Protein AF-A0A7S2CZC4-F1 (afdb_monomer_lite)

Sequence (129 aa):
LRSKSASTSDVVGNMLNPVCGLKETYRRAMKLSGAEDSSAFLDLQQPHLEELSIPSLMINSRDDPICVWKNVEDFRLDIAANPNIVLAELRRGGHGCKFGFWGFSNIVHAMIGEFVVSAWHEWSRESST

Structure (mmCIF, N/CA/C/O backbone):
data_AF-A0A7S2CZC4-F1
#
_entry.id   AF-A0A7S2CZC4-F1
#
loop_
_atom_site.group_PDB
_atom_site.id
_atom_site.type_symbol
_atom_site.label_atom_id
_atom_site.label_alt_id
_atom_site.label_comp_id
_atom_site.label_asym_id
_atom_site.label_entity_id
_atom_site.label_seq_id
_atom_site.pdbx_PDB_ins_code
_atom_site.Cartn_x
_atom_site.Cartn_y
_atom_site.Cartn_z
_atom_site.occupancy
_atom_site.B_iso_or_equiv
_atom_site.auth_seq_id
_atom_site.auth_comp_id
_atom_site.auth_asym_id
_atom_site.auth_atom_id
_atom_site.pdbx_PDB_model_num
ATOM 1 N N . LEU A 1 1 ? 56.923 -0.475 -5.807 1.00 40.59 1 LEU A N 1
ATOM 2 C CA . LEU A 1 1 ? 55.837 0.499 -6.072 1.00 40.59 1 LEU A CA 1
ATOM 3 C C . LEU A 1 1 ? 54.719 0.251 -5.061 1.00 40.59 1 LEU A C 1
ATOM 5 O O . LEU A 1 1 ? 53.990 -0.718 -5.204 1.00 40.59 1 LEU A O 1
ATOM 9 N N . ARG A 1 2 ? 54.662 1.031 -3.971 1.00 43.66 2 ARG A N 1
ATOM 10 C CA . ARG A 1 2 ? 53.606 0.910 -2.949 1.00 43.66 2 ARG A CA 1
ATOM 11 C C . ARG A 1 2 ? 52.311 1.505 -3.510 1.00 43.66 2 ARG A C 1
ATOM 13 O O . ARG A 1 2 ? 52.257 2.703 -3.769 1.00 43.66 2 ARG A O 1
ATOM 20 N N . SER A 1 3 ? 51.300 0.662 -3.698 1.00 47.34 3 SER A N 1
ATOM 21 C CA . SER A 1 3 ? 49.919 1.069 -3.968 1.00 47.34 3 SER A CA 1
ATOM 22 C C . SER A 1 3 ? 49.420 1.944 -2.812 1.00 47.34 3 SER A C 1
ATOM 24 O O . SER A 1 3 ? 49.335 1.467 -1.681 1.00 47.34 3 SER A O 1
ATOM 26 N N . LYS A 1 4 ? 49.131 3.226 -3.070 1.00 54.41 4 LYS A N 1
ATOM 27 C CA . LYS A 1 4 ? 48.451 4.103 -2.107 1.00 54.41 4 LYS A CA 1
ATOM 28 C C . LYS A 1 4 ? 47.001 3.628 -1.992 1.00 54.41 4 LYS A C 1
ATOM 30 O O . LYS A 1 4 ? 46.252 3.741 -2.958 1.00 54.41 4 LYS A O 1
ATOM 35 N N . SER A 1 5 ? 46.613 3.088 -0.839 1.00 57.97 5 SER A N 1
ATOM 36 C CA . SER A 1 5 ? 45.204 2.839 -0.528 1.00 57.97 5 SER A CA 1
ATOM 37 C C . SER A 1 5 ? 44.474 4.181 -0.490 1.00 57.97 5 SER A C 1
ATOM 39 O O . SER A 1 5 ? 44.888 5.075 0.252 1.00 57.97 5 SER A O 1
ATOM 41 N N . ALA A 1 6 ? 43.431 4.340 -1.304 1.00 58.19 6 ALA A N 1
ATOM 42 C CA . ALA A 1 6 ? 42.601 5.538 -1.287 1.00 58.19 6 ALA A CA 1
ATOM 43 C C . ALA A 1 6 ? 41.981 5.727 0.107 1.00 58.19 6 ALA A C 1
ATOM 45 O O . ALA A 1 6 ? 41.520 4.760 0.716 1.00 58.19 6 ALA A O 1
ATOM 46 N N . SER A 1 7 ? 41.999 6.963 0.609 1.00 66.44 7 SER A N 1
ATOM 47 C CA . SER A 1 7 ? 41.335 7.331 1.860 1.00 66.44 7 SER A CA 1
ATOM 48 C C . SER A 1 7 ? 39.834 7.062 1.739 1.00 66.44 7 SER A C 1
ATOM 50 O O . SER A 1 7 ? 39.231 7.378 0.713 1.00 66.44 7 SER A O 1
ATOM 52 N N . THR A 1 8 ? 39.202 6.533 2.789 1.00 64.88 8 THR A N 1
ATOM 53 C CA . THR A 1 8 ? 37.747 6.312 2.839 1.00 64.88 8 THR A CA 1
ATOM 54 C C . THR A 1 8 ? 36.962 7.591 2.514 1.00 64.88 8 THR A C 1
ATOM 56 O O . THR A 1 8 ? 35.915 7.518 1.873 1.00 64.88 8 THR A O 1
ATOM 59 N N . SER A 1 9 ? 37.495 8.774 2.856 1.00 61.41 9 SER A N 1
ATOM 60 C CA . SER A 1 9 ? 36.887 10.065 2.492 1.00 61.41 9 SER A CA 1
ATOM 61 C C . SER A 1 9 ? 36.846 10.304 0.981 1.00 61.41 9 SER A C 1
ATOM 63 O O . SER A 1 9 ? 35.864 10.836 0.469 1.00 61.41 9 SER A O 1
ATOM 65 N N . ASP A 1 10 ? 37.884 9.880 0.258 1.00 65.56 10 ASP A N 1
ATOM 66 C CA . ASP A 1 10 ? 38.010 10.080 -1.190 1.00 65.56 10 ASP A CA 1
ATOM 67 C C . ASP A 1 10 ? 37.095 9.123 -1.958 1.00 65.56 10 ASP A C 1
ATOM 69 O O . ASP A 1 10 ? 36.587 9.450 -3.033 1.00 65.56 10 ASP A O 1
ATOM 73 N N . VAL A 1 11 ? 36.847 7.938 -1.393 1.00 66.62 11 VAL A N 1
ATOM 74 C CA . VAL A 1 11 ? 35.892 6.965 -1.936 1.00 66.62 11 VAL A CA 1
ATOM 75 C C . VAL A 1 11 ? 34.466 7.500 -1.806 1.00 66.62 11 VAL A C 1
ATOM 77 O O . VAL A 1 11 ? 33.734 7.527 -2.796 1.00 66.62 11 VAL A O 1
ATOM 80 N N . VAL A 1 12 ? 34.092 7.996 -0.623 1.00 63.69 12 VAL A N 1
ATOM 81 C CA . VAL A 1 12 ? 32.752 8.551 -0.373 1.00 63.69 12 VAL A CA 1
ATOM 82 C C . VAL A 1 12 ? 32.512 9.813 -1.208 1.00 63.69 12 VAL A C 1
ATOM 84 O O . VAL A 1 12 ? 31.480 9.917 -1.869 1.00 63.69 12 VAL A O 1
ATOM 87 N N . GLY A 1 13 ? 33.484 10.731 -1.277 1.00 63.16 13 GLY A N 1
ATOM 88 C CA . GLY A 1 13 ? 33.382 11.940 -2.103 1.00 63.16 13 GLY A CA 1
ATOM 89 C C . GLY A 1 13 ? 33.180 11.636 -3.593 1.00 63.16 13 GLY A C 1
ATOM 90 O O . GLY A 1 13 ? 32.331 12.238 -4.247 1.00 63.16 13 GLY A O 1
ATOM 91 N N . ASN A 1 14 ? 33.879 10.630 -4.126 1.00 66.25 14 ASN A N 1
ATOM 92 C CA . ASN A 1 14 ? 33.701 10.202 -5.516 1.00 66.25 14 ASN A CA 1
ATOM 93 C C . ASN A 1 14 ? 32.392 9.440 -5.772 1.00 66.25 14 ASN A C 1
ATOM 95 O O . ASN A 1 14 ? 31.905 9.448 -6.907 1.00 66.25 14 ASN A O 1
ATOM 99 N N . MET A 1 15 ? 31.813 8.786 -4.759 1.00 61.91 15 MET A N 1
ATOM 100 C CA . MET A 1 15 ? 30.491 8.154 -4.860 1.00 61.91 15 MET A CA 1
ATOM 101 C C . MET A 1 15 ? 29.362 9.186 -4.903 1.00 61.91 15 MET A C 1
ATOM 103 O O . MET A 1 15 ? 28.419 8.989 -5.670 1.00 61.91 15 MET A O 1
ATOM 107 N N . LEU A 1 16 ? 29.489 10.275 -4.137 1.00 60.47 16 LEU A N 1
ATOM 108 C CA . LEU A 1 16 ? 28.493 11.346 -4.024 1.00 60.47 16 LEU A CA 1
ATOM 109 C C . LEU A 1 16 ? 28.573 12.401 -5.137 1.00 60.47 16 LEU A C 1
ATOM 111 O O . LEU A 1 16 ? 27.669 13.228 -5.247 1.00 60.47 16 LEU A O 1
ATOM 115 N N . ASN A 1 17 ? 29.615 12.380 -5.976 1.00 64.25 17 ASN A N 1
ATOM 116 C CA . ASN A 1 17 ? 29.690 13.267 -7.133 1.00 64.25 17 ASN A CA 1
ATOM 117 C C . ASN A 1 17 ? 28.485 13.025 -8.064 1.00 64.25 17 ASN A C 1
ATOM 119 O O . ASN A 1 17 ? 28.326 11.901 -8.560 1.00 64.25 17 ASN A O 1
ATOM 123 N N . PRO A 1 18 ? 27.641 14.044 -8.320 1.00 58.03 18 PRO A N 1
ATOM 124 C CA . PRO A 1 18 ? 26.454 13.884 -9.143 1.00 58.03 18 PRO A CA 1
ATOM 125 C C . PRO A 1 18 ? 26.861 13.473 -10.559 1.00 58.03 18 PRO A C 1
ATOM 127 O O . PRO A 1 18 ? 27.543 14.192 -11.285 1.00 58.03 18 PRO A O 1
ATOM 130 N N . VAL A 1 19 ? 26.456 12.266 -10.931 1.00 61.41 19 VAL A N 1
ATOM 131 C CA . VAL A 1 19 ? 26.658 11.683 -12.257 1.00 61.41 19 VAL A CA 1
ATOM 132 C C . VAL A 1 19 ? 25.524 12.130 -13.174 1.00 61.41 19 VAL A C 1
ATOM 134 O O . VAL A 1 19 ? 24.367 12.188 -12.760 1.00 61.41 19 VAL A O 1
ATOM 137 N N . CYS A 1 20 ? 25.847 12.448 -14.427 1.00 64.69 20 CYS A N 1
ATOM 138 C CA . CYS A 1 20 ? 24.849 12.834 -15.418 1.00 64.69 20 CYS A CA 1
ATOM 139 C C . CYS A 1 20 ? 24.000 11.614 -15.822 1.00 64.69 20 CYS A C 1
ATOM 141 O O . CYS A 1 20 ? 24.527 10.640 -16.360 1.00 64.69 20 CYS A O 1
ATOM 143 N N . GLY A 1 21 ? 22.687 11.686 -15.584 1.00 76.25 21 GLY A N 1
ATOM 144 C CA . GLY A 1 21 ? 21.692 10.740 -16.098 1.00 76.25 21 GLY A CA 1
ATOM 145 C C . GLY A 1 21 ? 21.040 9.847 -15.036 1.00 76.25 21 GLY A C 1
ATOM 146 O O . GLY A 1 21 ? 21.712 9.194 -14.240 1.00 76.25 21 GLY A O 1
ATOM 147 N N . LEU A 1 22 ? 19.706 9.746 -15.103 1.00 77.31 22 LEU A N 1
ATOM 148 C CA . LEU A 1 22 ? 18.854 9.031 -14.141 1.00 77.31 22 LEU A CA 1
ATOM 149 C C . LEU A 1 22 ? 19.292 7.577 -13.898 1.00 77.31 22 LEU A C 1
ATOM 151 O O . LEU A 1 22 ? 19.308 7.113 -12.762 1.00 77.31 22 LEU A O 1
ATOM 155 N N . LYS A 1 23 ? 19.694 6.867 -14.960 1.00 80.12 23 LYS A N 1
ATOM 156 C CA . LYS A 1 23 ? 20.131 5.466 -14.883 1.00 80.12 23 LYS A CA 1
ATOM 157 C C . LYS A 1 23 ? 21.392 5.294 -14.034 1.00 80.12 23 LYS A C 1
ATOM 159 O O . LYS A 1 23 ? 21.487 4.347 -13.258 1.00 80.12 23 LYS A O 1
ATOM 164 N N . GLU A 1 24 ? 22.360 6.193 -14.185 1.00 80.38 24 GLU A N 1
ATOM 165 C CA . GLU A 1 24 ? 23.627 6.115 -13.458 1.00 80.38 24 GLU A CA 1
ATOM 166 C C . GLU A 1 24 ? 23.460 6.598 -12.012 1.00 80.38 24 GLU A C 1
ATOM 168 O O . GLU A 1 24 ? 23.997 5.968 -11.100 1.00 80.38 24 GLU A O 1
ATOM 173 N N . THR A 1 25 ? 22.638 7.629 -11.780 1.00 81.38 25 THR A N 1
ATOM 174 C CA . THR A 1 25 ? 22.218 8.034 -10.430 1.00 81.38 25 THR A CA 1
ATOM 175 C C . THR A 1 25 ? 21.542 6.878 -9.692 1.00 81.38 25 THR A C 1
ATOM 177 O O . THR A 1 25 ? 21.958 6.537 -8.586 1.00 81.38 25 THR A O 1
ATOM 180 N N . TYR A 1 26 ? 20.564 6.216 -10.322 1.00 80.50 26 TYR A N 1
ATOM 181 C CA . TYR A 1 26 ? 19.861 5.070 -9.741 1.00 80.50 26 TYR A CA 1
ATOM 182 C C . TYR A 1 26 ? 20.824 3.919 -9.425 1.00 80.50 26 TYR A C 1
ATOM 184 O O . TYR A 1 26 ? 20.842 3.409 -8.309 1.00 80.50 26 TYR A O 1
ATOM 192 N N . ARG A 1 27 ? 21.723 3.571 -10.357 1.00 79.88 27 ARG A N 1
ATOM 193 C CA . ARG A 1 27 ? 22.738 2.525 -10.147 1.00 79.88 27 ARG A CA 1
ATOM 194 C C . ARG A 1 27 ? 23.658 2.807 -8.961 1.00 79.88 27 ARG A C 1
ATOM 196 O O . ARG A 1 27 ? 24.017 1.880 -8.236 1.00 79.88 27 ARG A O 1
ATOM 203 N N . ARG A 1 28 ? 24.076 4.059 -8.762 1.00 79.00 28 ARG A N 1
ATOM 204 C CA . ARG A 1 28 ? 24.927 4.423 -7.620 1.00 79.00 28 ARG A CA 1
ATOM 205 C C . ARG A 1 28 ? 24.162 4.445 -6.303 1.00 79.00 28 ARG A C 1
ATOM 207 O O . ARG A 1 28 ? 24.712 3.978 -5.311 1.00 79.00 28 ARG A O 1
ATOM 214 N N . ALA A 1 29 ? 22.914 4.910 -6.307 1.00 78.12 29 ALA A N 1
ATOM 215 C CA . ALA A 1 29 ? 22.037 4.829 -5.142 1.00 78.12 29 ALA A CA 1
ATOM 216 C C . ALA A 1 29 ? 21.836 3.370 -4.694 1.00 78.12 29 ALA A C 1
ATOM 218 O O . ALA A 1 29 ? 22.016 3.071 -3.517 1.00 78.12 29 ALA A O 1
ATOM 219 N N . MET A 1 30 ? 21.609 2.445 -5.637 1.00 82.50 30 MET A N 1
ATOM 220 C CA . MET A 1 30 ? 21.559 1.006 -5.340 1.00 82.50 30 MET A CA 1
ATOM 221 C C . MET A 1 30 ? 22.852 0.511 -4.688 1.00 82.50 30 MET A C 1
ATOM 223 O O . MET A 1 30 ? 22.804 -0.131 -3.646 1.00 82.50 30 MET A O 1
ATOM 227 N N . LYS A 1 31 ? 24.026 0.868 -5.226 1.00 81.50 31 LYS A N 1
ATOM 228 C CA . LYS A 1 31 ? 25.308 0.455 -4.626 1.00 81.50 31 LYS A CA 1
ATOM 229 C C . LYS A 1 31 ? 25.521 0.987 -3.209 1.00 81.50 31 LYS A C 1
ATOM 231 O O . LYS A 1 31 ? 26.170 0.324 -2.410 1.00 81.50 31 LYS A O 1
ATOM 236 N N . LEU A 1 32 ? 25.015 2.183 -2.916 1.00 83.94 32 LEU A N 1
ATOM 237 C CA . LEU A 1 32 ? 25.093 2.780 -1.581 1.00 83.94 32 LEU A CA 1
ATOM 238 C C . LEU A 1 32 ? 24.164 2.097 -0.573 1.00 83.94 32 LEU A C 1
ATOM 240 O O . LEU A 1 32 ? 24.456 2.130 0.616 1.00 83.94 32 LEU A O 1
ATOM 244 N N . SER A 1 33 ? 23.081 1.469 -1.033 1.00 82.19 33 SER A N 1
ATOM 245 C CA . SER A 1 33 ? 22.134 0.766 -0.159 1.00 82.19 33 SER A CA 1
ATOM 246 C C . SER A 1 33 ? 22.689 -0.520 0.463 1.00 82.19 33 SER A C 1
ATOM 248 O O . SER A 1 33 ? 22.105 -1.035 1.408 1.00 82.19 33 SER A O 1
ATOM 250 N N . GLY A 1 34 ? 23.791 -1.059 -0.075 1.00 83.00 34 GLY A N 1
ATOM 251 C CA . GLY A 1 34 ? 24.310 -2.375 0.308 1.00 83.00 34 GLY A CA 1
ATOM 252 C C . GLY A 1 34 ? 23.628 -3.552 -0.400 1.00 83.00 34 GLY A C 1
ATOM 253 O O . GLY A 1 34 ? 24.072 -4.681 -0.222 1.00 83.00 34 GLY A O 1
ATOM 254 N N . ALA A 1 35 ? 22.605 -3.309 -1.227 1.00 84.50 35 ALA A N 1
ATOM 255 C CA . ALA A 1 35 ? 21.972 -4.340 -2.045 1.00 84.50 35 ALA A CA 1
ATOM 256 C C . ALA A 1 35 ? 22.919 -4.893 -3.124 1.00 84.50 35 ALA A C 1
ATOM 258 O O . ALA A 1 35 ? 23.641 -4.140 -3.788 1.00 84.50 35 ALA A O 1
ATOM 259 N N . GLU A 1 36 ? 22.881 -6.211 -3.326 1.00 82.56 36 GLU A N 1
ATOM 260 C CA . GLU A 1 36 ? 23.725 -6.909 -4.305 1.00 82.56 36 GLU A CA 1
ATOM 261 C C . GLU A 1 36 ? 23.313 -6.601 -5.751 1.00 82.56 36 GLU A C 1
ATOM 263 O O . GLU A 1 36 ? 24.164 -6.448 -6.634 1.00 82.56 36 GLU A O 1
ATOM 268 N N . ASP A 1 37 ? 22.009 -6.449 -5.985 1.00 82.38 37 ASP A N 1
ATOM 269 C CA . ASP A 1 37 ? 21.432 -6.145 -7.286 1.00 82.38 37 ASP A CA 1
ATOM 270 C C . ASP A 1 37 ? 20.143 -5.308 -7.184 1.00 82.38 37 ASP A C 1
ATOM 272 O O . ASP A 1 37 ? 19.736 -4.843 -6.117 1.00 82.38 37 ASP A O 1
ATOM 276 N N . SER A 1 38 ? 19.515 -5.067 -8.337 1.00 78.25 38 SER A N 1
ATOM 277 C CA . SER A 1 38 ? 18.274 -4.298 -8.420 1.00 78.25 38 SER A CA 1
ATOM 278 C C . SER A 1 38 ? 17.080 -4.991 -7.772 1.00 78.25 38 SER A C 1
ATOM 280 O O . SER A 1 38 ? 16.199 -4.284 -7.299 1.00 78.25 38 SER A O 1
ATOM 282 N N . SER A 1 39 ? 17.035 -6.324 -7.747 1.00 81.62 39 SER A N 1
ATOM 283 C CA . SER A 1 39 ? 15.950 -7.053 -7.085 1.00 81.62 39 SER A CA 1
ATOM 284 C C . SER A 1 39 ? 16.077 -6.891 -5.580 1.00 81.62 39 SER A C 1
ATOM 286 O O . SER A 1 39 ? 15.171 -6.355 -4.958 1.00 81.62 39 SER A O 1
ATOM 288 N N . ALA A 1 40 ? 17.253 -7.196 -5.027 1.00 83.88 40 ALA A N 1
ATOM 289 C CA . ALA A 1 40 ? 17.536 -7.038 -3.605 1.00 83.88 40 ALA A CA 1
ATOM 290 C C . ALA A 1 40 ? 17.301 -5.594 -3.132 1.00 83.88 40 ALA A C 1
ATOM 292 O O . ALA A 1 40 ? 16.791 -5.359 -2.041 1.00 83.88 40 ALA A O 1
ATOM 293 N N . PHE A 1 41 ? 17.629 -4.601 -3.967 1.00 83.94 41 PHE A N 1
ATOM 294 C CA . PHE A 1 41 ? 17.351 -3.200 -3.655 1.00 83.94 41 PHE A CA 1
ATOM 295 C C . PHE A 1 41 ? 15.855 -2.876 -3.609 1.00 83.94 41 PHE A C 1
ATOM 297 O O . PHE A 1 41 ? 15.431 -2.062 -2.788 1.00 83.94 41 PHE A O 1
ATOM 304 N N . LEU A 1 42 ? 15.063 -3.447 -4.519 1.00 82.44 42 LEU A N 1
ATOM 305 C CA . LEU A 1 42 ? 13.615 -3.254 -4.548 1.00 82.44 42 LEU A CA 1
ATOM 306 C C . LEU A 1 42 ? 12.928 -4.008 -3.411 1.00 82.44 42 LEU A C 1
ATOM 308 O O . LEU A 1 42 ? 11.994 -3.460 -2.833 1.00 82.44 42 LEU A O 1
ATOM 312 N N . ASP A 1 43 ? 13.421 -5.192 -3.054 1.00 82.94 43 ASP A N 1
ATOM 313 C CA . ASP A 1 43 ? 12.913 -5.995 -1.940 1.00 82.94 43 ASP A CA 1
ATOM 314 C C . ASP A 1 43 ? 13.101 -5.256 -0.611 1.00 82.94 43 ASP A C 1
ATOM 316 O O . ASP A 1 43 ? 12.159 -5.141 0.163 1.00 82.94 43 ASP A O 1
ATOM 320 N N . LEU A 1 44 ? 14.261 -4.621 -0.399 1.00 82.31 44 LEU A N 1
ATOM 321 C CA . LEU A 1 44 ? 14.507 -3.762 0.770 1.00 82.31 44 LEU A CA 1
ATOM 322 C C . LEU A 1 44 ? 13.571 -2.542 0.861 1.00 82.31 44 LEU A C 1
ATOM 324 O O . LEU A 1 44 ? 13.479 -1.920 1.918 1.00 82.31 44 LEU A O 1
ATOM 328 N N . GLN A 1 45 ? 12.927 -2.151 -0.241 1.00 80.88 45 GLN A N 1
ATOM 329 C CA . GLN A 1 45 ? 11.962 -1.048 -0.266 1.00 80.88 45 GLN A CA 1
ATOM 330 C C . GLN A 1 45 ? 10.520 -1.511 -0.065 1.00 80.88 45 GLN A C 1
ATOM 332 O O . GLN A 1 45 ? 9.660 -0.663 0.185 1.00 80.88 45 GLN A O 1
ATOM 337 N N . GLN A 1 46 ? 10.233 -2.808 -0.206 1.00 81.75 46 GLN A N 1
ATOM 338 C CA . GLN A 1 46 ? 8.887 -3.315 0.021 1.00 81.75 46 GLN A CA 1
ATOM 339 C C . GLN A 1 46 ? 8.632 -3.419 1.528 1.00 81.75 46 GLN A C 1
ATOM 341 O O . GLN A 1 46 ? 9.446 -3.993 2.251 1.00 81.75 46 GLN A O 1
ATOM 346 N N . PRO A 1 47 ? 7.519 -2.870 2.036 1.00 78.81 47 PRO A N 1
ATOM 347 C CA . PRO A 1 47 ? 7.131 -3.116 3.413 1.00 78.81 47 PRO A CA 1
ATOM 348 C C . PRO A 1 47 ? 6.743 -4.588 3.592 1.00 78.81 47 PRO A C 1
ATOM 350 O O . PRO A 1 47 ? 5.975 -5.131 2.800 1.00 78.81 47 PRO A O 1
ATOM 353 N N . HIS A 1 48 ? 7.222 -5.195 4.676 1.00 87.06 48 HIS A N 1
ATOM 354 C CA . HIS A 1 48 ? 6.730 -6.475 5.180 1.00 87.06 48 HIS A CA 1
ATOM 355 C C . HIS A 1 48 ? 5.323 -6.268 5.743 1.00 87.06 48 HIS A C 1
ATOM 357 O O . HIS A 1 48 ? 5.150 -5.760 6.855 1.00 87.06 48 HIS A O 1
ATOM 363 N N . LEU A 1 49 ? 4.303 -6.562 4.936 1.00 90.88 49 LEU A N 1
ATOM 364 C CA . LEU A 1 49 ? 2.912 -6.256 5.272 1.00 90.88 49 LEU A CA 1
ATOM 365 C C . LEU A 1 49 ? 2.447 -7.010 6.514 1.00 90.88 49 LEU A C 1
ATOM 367 O O . LEU A 1 49 ? 1.670 -6.479 7.297 1.00 90.88 49 LEU A O 1
ATOM 371 N N . GLU A 1 50 ? 2.965 -8.208 6.729 1.00 89.31 50 GLU A N 1
ATOM 372 C CA . GLU A 1 50 ? 2.763 -9.045 7.903 1.00 89.31 50 GLU A CA 1
ATOM 373 C C . GLU A 1 50 ? 3.266 -8.407 9.210 1.00 89.31 50 GLU A C 1
ATOM 375 O O . GLU A 1 50 ? 2.744 -8.716 10.280 1.00 89.31 50 GLU A O 1
ATOM 380 N N . GLU A 1 51 ? 4.226 -7.481 9.141 1.00 90.06 51 GLU A N 1
ATOM 381 C CA . GLU A 1 51 ? 4.818 -6.812 10.309 1.00 90.06 51 GLU A CA 1
ATOM 382 C C . GLU A 1 51 ? 4.165 -5.456 10.628 1.00 90.06 51 GLU A C 1
ATOM 384 O O . GLU A 1 51 ? 4.493 -4.819 11.634 1.00 90.06 51 GLU A O 1
ATOM 389 N N . LEU A 1 52 ? 3.227 -4.987 9.795 1.00 91.50 52 LEU A N 1
ATOM 390 C CA . LEU A 1 52 ? 2.561 -3.703 10.012 1.00 91.50 52 LEU A CA 1
ATOM 391 C C . LEU A 1 52 ? 1.651 -3.750 11.249 1.00 91.50 52 LEU A C 1
ATOM 393 O O . LEU A 1 52 ? 0.613 -4.414 11.269 1.00 91.50 52 LEU A O 1
ATOM 397 N N . SER A 1 53 ? 2.036 -2.990 12.275 1.00 91.56 53 SER A N 1
ATOM 398 C CA . SER A 1 53 ? 1.326 -2.873 13.557 1.00 91.56 53 SER A CA 1
ATOM 399 C C . SER A 1 53 ? 0.439 -1.633 13.672 1.00 91.56 53 SER A C 1
ATOM 401 O O . SER A 1 53 ? -0.336 -1.517 14.616 1.00 91.56 53 SER A O 1
ATOM 403 N N . ILE A 1 54 ? 0.551 -0.696 12.728 1.00 91.12 54 ILE A N 1
ATOM 404 C CA . ILE A 1 54 ? -0.249 0.529 12.702 1.00 91.12 54 ILE A CA 1
ATOM 405 C C . ILE A 1 54 ? -1.442 0.372 11.752 1.00 91.12 54 ILE A C 1
ATOM 407 O O . ILE A 1 54 ? -1.265 -0.180 10.657 1.00 91.12 54 ILE A O 1
ATOM 411 N N . PRO A 1 55 ? -2.630 0.903 12.102 1.00 94.56 55 PRO A N 1
ATOM 412 C CA . PRO A 1 55 ? -3.762 0.935 11.186 1.00 94.56 55 PRO A CA 1
ATOM 413 C C . PRO A 1 55 ? -3.371 1.593 9.861 1.00 94.56 55 PRO A C 1
ATOM 415 O O . PRO A 1 55 ? -2.949 2.751 9.819 1.00 94.56 55 PRO A O 1
ATOM 418 N N . SER A 1 56 ? -3.522 0.848 8.770 1.00 94.75 56 SER A N 1
ATOM 419 C CA . SER A 1 56 ? -3.060 1.225 7.438 1.00 94.75 56 SER A CA 1
ATOM 420 C C . SER A 1 56 ? -4.178 1.088 6.408 1.00 94.75 56 SER A C 1
ATOM 422 O O . SER A 1 56 ? -4.698 -0.001 6.172 1.00 94.75 56 SER A O 1
ATOM 424 N N . LEU A 1 57 ? -4.521 2.194 5.744 1.00 95.25 57 LEU A N 1
ATOM 425 C CA . LEU A 1 57 ? -5.441 2.204 4.607 1.00 95.25 57 LEU A CA 1
ATOM 426 C C . LEU A 1 57 ? -4.653 2.193 3.295 1.00 95.25 57 LEU A C 1
ATOM 428 O O . LEU A 1 57 ? -3.983 3.167 2.949 1.00 95.25 57 LEU A O 1
ATOM 432 N N . MET A 1 58 ? -4.782 1.112 2.534 1.00 93.88 58 MET A N 1
ATOM 433 C CA . MET A 1 58 ? -4.233 0.978 1.188 1.00 93.88 58 MET A CA 1
ATOM 434 C C . MET A 1 58 ? -5.324 1.225 0.154 1.00 93.88 58 MET A C 1
ATOM 436 O O . MET A 1 58 ? -6.404 0.648 0.233 1.00 93.88 58 MET A O 1
ATOM 440 N N . ILE A 1 59 ? -5.049 2.063 -0.844 1.00 92.81 59 ILE A N 1
ATOM 441 C CA . ILE A 1 59 ? -6.030 2.422 -1.874 1.00 92.81 59 ILE A CA 1
ATOM 442 C C . ILE A 1 59 ? -5.424 2.179 -3.247 1.00 92.81 59 ILE A C 1
ATOM 444 O O . ILE A 1 59 ? -4.449 2.834 -3.632 1.00 92.81 59 ILE A O 1
ATOM 448 N N . ASN A 1 60 ? -6.027 1.281 -4.026 1.00 93.88 60 ASN A N 1
ATOM 449 C CA . ASN A 1 60 ? -5.623 1.088 -5.412 1.00 93.88 60 ASN A CA 1
ATOM 450 C C . ASN A 1 60 ? -6.803 0.990 -6.380 1.00 93.88 60 ASN A C 1
ATOM 452 O O . ASN A 1 60 ? -7.917 0.638 -6.004 1.00 93.88 60 ASN A O 1
ATOM 456 N N . SER A 1 61 ? -6.534 1.301 -7.645 1.00 92.44 61 SER A N 1
ATOM 457 C CA . SER A 1 61 ? -7.500 1.223 -8.733 1.00 92.44 61 SER A CA 1
ATOM 458 C C . SER A 1 61 ? -7.104 0.117 -9.694 1.00 92.44 61 SER A C 1
ATOM 460 O O . SER A 1 61 ? -5.927 -0.046 -10.008 1.00 92.44 61 SER A O 1
ATOM 462 N N . ARG A 1 62 ? -8.095 -0.613 -10.207 1.00 92.94 62 ARG A N 1
ATOM 463 C CA . ARG A 1 62 ? -7.883 -1.727 -11.147 1.00 92.94 62 ARG A CA 1
ATOM 464 C C . ARG A 1 62 ? -7.206 -1.303 -12.458 1.00 92.94 62 ARG A C 1
ATOM 466 O O . ARG A 1 62 ? -6.561 -2.126 -13.095 1.00 92.94 62 ARG A O 1
ATOM 473 N N . ASP A 1 63 ? -7.353 -0.041 -12.856 1.00 91.94 63 ASP A N 1
ATOM 474 C CA . ASP A 1 63 ? -6.804 0.552 -14.082 1.00 91.94 63 ASP A CA 1
ATOM 475 C C . ASP A 1 63 ? -5.646 1.541 -13.821 1.00 91.94 63 ASP A C 1
ATOM 477 O O . ASP A 1 63 ? -5.349 2.377 -14.675 1.00 91.94 63 ASP A O 1
ATOM 481 N N . ASP A 1 64 ? -4.984 1.473 -12.657 1.00 91.69 64 ASP A N 1
ATOM 482 C CA . ASP A 1 64 ? -3.787 2.274 -12.364 1.00 91.69 64 ASP A CA 1
ATOM 483 C C . ASP A 1 64 ? -2.597 1.819 -13.243 1.00 91.69 64 ASP A C 1
ATOM 485 O O . ASP A 1 64 ? -2.178 0.664 -13.148 1.00 91.69 64 ASP A O 1
ATOM 489 N N . PRO A 1 65 ? -2.035 2.689 -14.109 1.00 90.25 65 PRO A N 1
ATOM 490 C CA . PRO A 1 65 ? -0.940 2.310 -15.002 1.00 90.25 65 PRO A CA 1
ATOM 491 C C . PRO A 1 65 ? 0.446 2.364 -14.339 1.00 90.25 65 PRO A C 1
ATOM 493 O O . PRO A 1 65 ? 1.424 1.963 -14.964 1.00 90.25 65 PRO A O 1
ATOM 496 N N . ILE A 1 66 ? 0.551 2.901 -13.118 1.00 89.75 66 ILE A N 1
ATOM 497 C CA . ILE A 1 66 ? 1.813 3.067 -12.384 1.00 89.75 66 ILE A CA 1
ATOM 498 C C . ILE A 1 66 ? 1.884 2.029 -11.266 1.00 89.75 66 ILE A C 1
ATOM 500 O O . ILE A 1 66 ? 2.775 1.183 -11.261 1.00 89.75 66 ILE A O 1
ATOM 504 N N . CYS A 1 67 ? 0.917 2.055 -10.346 1.00 88.69 67 CYS A N 1
ATOM 505 C CA . CYS A 1 67 ? 0.773 1.025 -9.319 1.00 88.69 67 CYS A CA 1
ATOM 506 C C . CYS A 1 67 ? -0.167 -0.063 -9.841 1.00 88.69 67 CYS A C 1
ATOM 508 O O . CYS A 1 67 ? -1.334 -0.146 -9.451 1.00 88.69 67 CYS A O 1
ATOM 510 N N . VAL A 1 68 ? 0.336 -0.841 -10.801 1.00 93.44 68 VAL A N 1
ATOM 511 C CA . VAL A 1 68 ? -0.474 -1.809 -11.546 1.00 93.44 68 VAL A CA 1
ATOM 512 C C . VAL A 1 68 ? -1.138 -2.819 -10.625 1.00 93.44 68 VAL A C 1
ATOM 514 O O . VAL A 1 68 ? -0.583 -3.231 -9.607 1.00 93.44 68 VAL A O 1
ATOM 517 N N . TRP A 1 69 ? -2.336 -3.252 -11.015 1.00 94.12 69 TRP A N 1
ATOM 518 C CA . TRP A 1 69 ? -3.155 -4.128 -10.185 1.00 94.12 69 TRP A CA 1
ATOM 519 C C .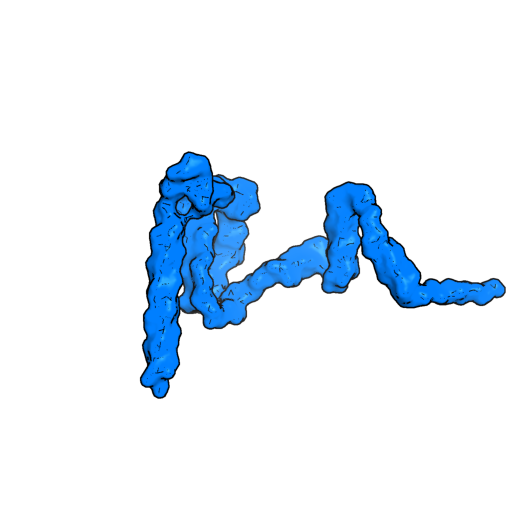 TRP A 1 69 ? -2.460 -5.441 -9.796 1.00 94.12 69 TRP A C 1
ATOM 521 O O . TRP A 1 69 ? -2.670 -5.934 -8.692 1.00 94.12 69 TRP A O 1
ATOM 531 N N . LYS A 1 70 ? -1.571 -5.952 -10.656 1.00 94.06 70 LYS A N 1
ATOM 532 C CA . LYS A 1 70 ? -0.748 -7.128 -10.362 1.00 94.06 70 LYS A CA 1
ATOM 533 C C . LYS A 1 70 ? -0.006 -7.006 -9.023 1.00 94.06 70 LYS A C 1
ATOM 535 O O . LYS A 1 70 ? -0.006 -7.959 -8.261 1.00 94.06 70 LYS A O 1
ATOM 540 N N . ASN A 1 71 ? 0.518 -5.824 -8.687 1.00 89.75 71 ASN A N 1
ATOM 541 C CA . ASN A 1 71 ? 1.207 -5.608 -7.412 1.00 89.75 71 ASN A CA 1
ATOM 542 C C . ASN A 1 71 ? 0.272 -5.859 -6.218 1.00 89.75 71 ASN A C 1
ATOM 544 O O . ASN A 1 71 ? 0.692 -6.385 -5.202 1.00 89.75 71 ASN A O 1
ATOM 548 N N . VAL A 1 72 ? -1.012 -5.507 -6.333 1.00 92.50 72 VAL A N 1
ATOM 549 C CA . VAL A 1 72 ? -1.998 -5.780 -5.273 1.00 92.50 72 VAL A CA 1
ATOM 550 C C . VAL A 1 72 ? -2.317 -7.266 -5.192 1.00 92.50 72 VAL A C 1
ATOM 552 O O . VAL A 1 72 ? -2.543 -7.777 -4.102 1.00 92.50 72 VAL A O 1
ATOM 555 N N . GLU A 1 73 ? -2.362 -7.960 -6.329 1.00 94.38 73 GLU A N 1
ATOM 556 C CA . GLU A 1 73 ? -2.598 -9.407 -6.365 1.00 94.38 73 GLU A CA 1
ATOM 557 C C . GLU A 1 73 ? -1.453 -10.180 -5.721 1.00 94.38 73 GLU A C 1
ATOM 559 O O . GLU A 1 73 ? -1.726 -11.074 -4.920 1.00 94.38 73 GLU A O 1
ATOM 564 N N . ASP A 1 74 ? -0.213 -9.781 -6.007 1.00 91.50 74 ASP A N 1
ATOM 565 C CA . ASP A 1 74 ? 0.996 -10.403 -5.465 1.00 91.50 74 ASP A CA 1
ATOM 566 C C . ASP A 1 74 ? 1.011 -10.366 -3.920 1.00 91.50 74 ASP A C 1
ATOM 568 O O . ASP A 1 74 ? 1.446 -11.329 -3.298 1.00 91.50 74 ASP A O 1
ATOM 572 N N . PHE A 1 75 ? 0.437 -9.323 -3.300 1.00 91.62 75 PHE A N 1
ATOM 573 C CA . PHE A 1 75 ? 0.375 -9.146 -1.838 1.00 91.62 75 PHE A CA 1
ATOM 574 C C . PHE A 1 75 ? -1.023 -9.351 -1.222 1.00 91.62 75 PHE A C 1
ATOM 576 O O . PHE A 1 75 ? -1.251 -9.061 -0.045 1.00 91.62 75 PHE A O 1
ATOM 583 N N . ARG A 1 76 ? -2.008 -9.838 -1.990 1.00 91.94 76 ARG A N 1
ATOM 584 C CA . ARG A 1 76 ? -3.416 -9.889 -1.545 1.00 91.94 76 ARG A CA 1
ATOM 585 C C . ARG A 1 76 ? -3.624 -10.774 -0.315 1.00 91.94 76 ARG A C 1
ATOM 587 O O . ARG A 1 76 ? -4.494 -10.481 0.502 1.00 91.94 76 ARG A O 1
ATOM 594 N N . LEU A 1 77 ? -2.869 -11.867 -0.218 1.00 93.50 77 LEU A N 1
ATOM 595 C CA . LEU A 1 77 ? -2.955 -12.795 0.910 1.00 93.50 77 LEU A CA 1
ATOM 596 C C . LEU A 1 77 ? -2.405 -12.165 2.190 1.00 93.50 77 LEU A C 1
ATOM 598 O O . LEU A 1 77 ? -3.064 -12.254 3.221 1.00 93.50 77 LEU A O 1
ATOM 602 N N . ASP A 1 78 ? -1.272 -11.469 2.105 1.00 93.69 78 ASP A N 1
ATOM 603 C CA . ASP A 1 78 ? -0.641 -10.817 3.258 1.00 93.69 78 ASP A CA 1
ATOM 604 C C . ASP A 1 78 ? -1.513 -9.673 3.784 1.00 93.69 78 ASP A C 1
ATOM 606 O O . ASP A 1 78 ? -1.746 -9.555 4.987 1.00 93.69 78 ASP A O 1
ATOM 610 N N . ILE A 1 79 ? -2.102 -8.896 2.868 1.00 94.38 79 ILE A N 1
ATOM 611 C CA . ILE A 1 79 ? -3.108 -7.875 3.190 1.00 94.38 79 ILE A CA 1
ATOM 612 C C . ILE A 1 79 ? -4.295 -8.493 3.936 1.00 94.38 79 ILE A C 1
ATOM 614 O O . ILE A 1 79 ? -4.741 -7.944 4.936 1.00 94.38 79 ILE A O 1
ATOM 618 N N . ALA A 1 80 ? -4.826 -9.621 3.453 1.00 93.25 80 ALA A N 1
ATOM 619 C CA . ALA A 1 80 ? -5.982 -10.271 4.070 1.00 93.25 80 ALA A CA 1
ATOM 620 C C . ALA A 1 80 ? -5.656 -10.925 5.424 1.00 93.25 80 ALA A C 1
ATOM 622 O O . ALA A 1 80 ? -6.558 -11.120 6.239 1.00 93.25 80 ALA A O 1
ATOM 623 N N . ALA A 1 81 ? -4.393 -11.287 5.652 1.00 94.94 81 ALA A N 1
ATOM 624 C CA . ALA A 1 81 ? -3.933 -11.907 6.887 1.00 94.94 81 ALA A CA 1
ATOM 625 C C . ALA A 1 81 ? -3.672 -10.890 8.011 1.00 94.94 81 ALA A C 1
ATOM 627 O O . ALA A 1 81 ? -3.752 -11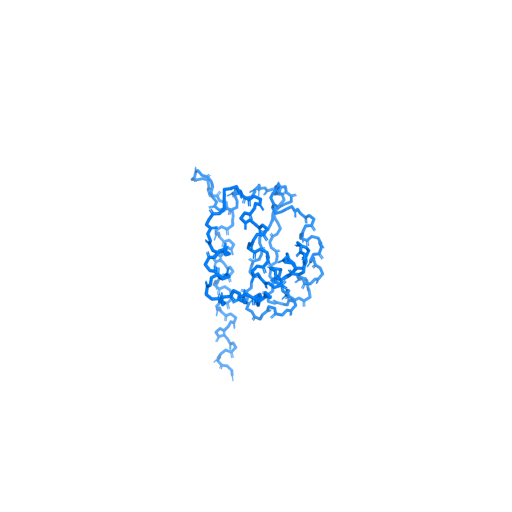.266 9.182 1.00 94.94 81 ALA A O 1
ATOM 628 N N . ASN A 1 82 ? -3.378 -9.625 7.688 1.00 95.75 82 ASN A N 1
ATOM 629 C CA . ASN A 1 82 ? -3.088 -8.597 8.687 1.00 95.75 82 ASN A CA 1
ATOM 630 C C . ASN A 1 82 ? -4.346 -7.772 9.053 1.00 95.75 82 ASN A C 1
ATOM 632 O O . ASN A 1 82 ? -4.839 -7.012 8.218 1.00 95.75 82 ASN A O 1
ATOM 636 N N . PRO A 1 83 ? -4.837 -7.833 10.310 1.00 93.75 83 PRO A N 1
ATOM 637 C CA . PRO A 1 83 ? -6.029 -7.093 10.737 1.00 93.75 83 PRO A CA 1
ATOM 638 C C . PRO A 1 83 ? -5.846 -5.567 10.760 1.00 93.75 83 PRO A C 1
ATOM 640 O O . PRO A 1 83 ? -6.836 -4.840 10.745 1.00 93.75 83 PRO A O 1
ATOM 643 N N . ASN A 1 84 ? -4.608 -5.068 10.768 1.00 94.19 84 ASN A N 1
ATOM 644 C CA . ASN A 1 84 ? -4.316 -3.634 10.752 1.00 94.19 84 ASN A CA 1
ATOM 645 C C . ASN A 1 84 ? -4.402 -3.027 9.346 1.00 94.19 84 ASN A C 1
ATOM 647 O O . ASN A 1 84 ? -4.260 -1.812 9.201 1.00 94.19 84 ASN A O 1
ATOM 651 N N . ILE A 1 85 ? -4.593 -3.839 8.303 1.00 95.88 85 ILE A N 1
ATOM 652 C CA . ILE A 1 85 ? -4.589 -3.379 6.916 1.00 95.88 85 ILE A CA 1
ATOM 653 C C . ILE A 1 85 ? -6.002 -3.416 6.344 1.00 95.88 85 ILE A C 1
ATOM 655 O O . ILE A 1 85 ? -6.675 -4.443 6.325 1.00 95.88 85 ILE A O 1
ATOM 659 N N . VAL A 1 86 ? -6.426 -2.288 5.782 1.00 95.44 86 VAL A N 1
ATOM 660 C CA . VAL A 1 86 ? -7.646 -2.188 4.980 1.00 95.44 86 VAL A CA 1
ATOM 661 C C . VAL A 1 86 ? -7.263 -1.891 3.537 1.00 95.44 86 VAL A C 1
ATOM 663 O O . VAL A 1 86 ? -6.623 -0.879 3.258 1.00 95.44 86 VAL A O 1
ATOM 666 N N . LEU A 1 87 ? -7.693 -2.741 2.603 1.00 95.25 87 LEU A N 1
ATOM 667 C CA . LEU A 1 87 ? -7.541 -2.506 1.166 1.00 95.25 87 LEU A CA 1
ATOM 668 C C . LEU A 1 87 ? -8.845 -1.986 0.551 1.00 95.25 87 LEU A C 1
ATOM 670 O O . LEU A 1 87 ? -9.838 -2.702 0.435 1.00 95.25 87 LEU A O 1
ATOM 674 N N . ALA A 1 88 ? -8.810 -0.741 0.089 1.00 93.88 88 ALA A N 1
ATOM 675 C CA . ALA A 1 88 ? -9.856 -0.114 -0.699 1.00 93.88 88 ALA A CA 1
ATOM 676 C C . ALA A 1 88 ? -9.596 -0.307 -2.199 1.00 93.88 88 ALA A C 1
ATOM 678 O O . ALA A 1 88 ? -8.680 0.284 -2.782 1.00 93.88 88 ALA A O 1
ATOM 679 N N . GLU A 1 89 ? -10.441 -1.115 -2.835 1.00 93.44 89 GLU A N 1
ATOM 680 C CA . GLU A 1 89 ? -10.346 -1.415 -4.260 1.00 93.44 89 GLU A CA 1
ATOM 681 C C . GLU A 1 89 ? -11.298 -0.547 -5.083 1.00 93.44 89 GLU A C 1
ATOM 683 O O . GLU A 1 89 ? -12.522 -0.681 -5.019 1.00 93.44 89 GLU A O 1
ATOM 688 N N . LEU A 1 90 ? -10.741 0.318 -5.924 1.00 91.19 90 LEU A N 1
ATOM 689 C CA . LEU A 1 90 ? -11.520 1.110 -6.862 1.00 91.19 90 LEU A CA 1
ATOM 690 C C . LEU A 1 90 ? -11.601 0.388 -8.205 1.00 91.19 90 LEU A C 1
ATOM 692 O O . LEU A 1 90 ? -10.596 -0.020 -8.789 1.00 91.19 90 LEU A O 1
ATOM 696 N N . ARG A 1 91 ? -12.814 0.275 -8.757 1.00 91.00 91 ARG A N 1
ATOM 697 C CA . ARG A 1 91 ? -13.010 -0.338 -10.081 1.00 91.00 91 ARG A CA 1
ATOM 698 C C . ARG A 1 91 ? -12.286 0.435 -11.189 1.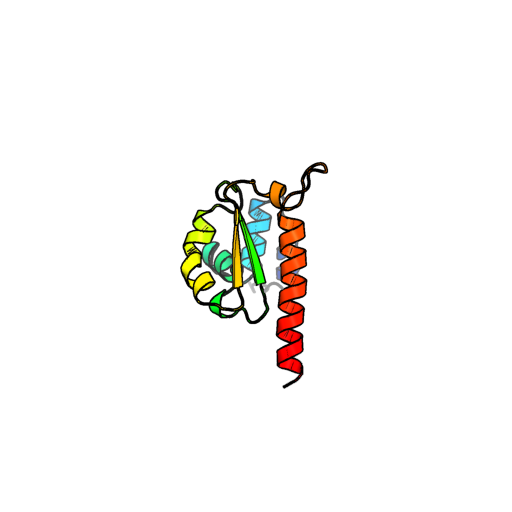00 91.00 91 ARG A C 1
ATOM 700 O O . ARG A 1 91 ? -11.930 -0.161 -12.199 1.00 91.00 91 ARG A O 1
ATOM 707 N N . ARG A 1 92 ? -12.139 1.755 -11.025 1.00 86.75 92 ARG A N 1
ATOM 708 C CA . ARG A 1 92 ? -11.501 2.682 -11.970 1.00 86.75 92 ARG A CA 1
ATOM 709 C C . ARG A 1 92 ? -10.883 3.872 -11.234 1.00 86.75 92 ARG A C 1
ATOM 711 O O . ARG A 1 92 ? -11.336 4.205 -10.141 1.00 86.75 92 ARG A O 1
ATOM 718 N N . GLY A 1 93 ? -9.954 4.562 -11.885 1.00 82.38 93 GLY A N 1
ATOM 719 C CA . GLY A 1 93 ? -9.357 5.815 -11.432 1.00 82.38 93 GLY A CA 1
ATOM 720 C C . GLY A 1 93 ? -7.840 5.723 -11.415 1.00 82.38 93 GLY A C 1
ATOM 721 O O . GLY A 1 93 ? -7.273 5.407 -10.373 1.00 82.38 93 GLY A O 1
ATOM 722 N N . GLY A 1 94 ? -7.201 6.019 -12.553 1.00 82.69 94 GLY A N 1
ATOM 723 C CA . GLY A 1 94 ? -5.745 5.963 -12.719 1.00 82.69 94 GLY A CA 1
ATOM 724 C C . GLY A 1 94 ? -4.960 6.702 -11.625 1.00 82.69 94 GLY A C 1
ATOM 725 O O . GLY A 1 94 ? -5.526 7.461 -10.843 1.00 82.69 94 GLY A O 1
ATOM 726 N N . HIS A 1 95 ? -3.641 6.508 -11.583 1.00 85.25 95 HIS A N 1
ATOM 727 C CA . HIS A 1 95 ? -2.793 6.828 -10.426 1.00 85.25 95 HIS A CA 1
ATOM 728 C C . HIS A 1 95 ? -3.110 8.141 -9.683 1.00 85.25 95 HIS A C 1
ATOM 730 O O . HIS A 1 95 ? -3.416 8.128 -8.491 1.00 85.25 95 HIS A O 1
ATOM 736 N N . GLY A 1 96 ? -3.099 9.277 -10.389 1.00 78.75 96 GLY A N 1
ATOM 737 C CA . GLY A 1 96 ? -3.317 10.600 -9.788 1.00 78.75 96 GLY A CA 1
ATOM 738 C C . GLY A 1 96 ? -4.781 10.945 -9.494 1.00 78.75 96 GLY A C 1
ATOM 739 O O . GLY A 1 96 ? -5.059 11.800 -8.657 1.00 78.75 96 GLY A O 1
ATOM 740 N N . CYS A 1 97 ? -5.741 10.270 -10.132 1.00 71.81 97 CYS A N 1
ATOM 741 C CA . CYS A 1 97 ? -7.169 10.569 -9.982 1.00 71.81 97 CYS A CA 1
ATOM 742 C C . CYS A 1 97 ? -7.701 10.246 -8.577 1.00 71.81 97 CYS A C 1
ATOM 744 O O . CYS A 1 97 ? -8.774 10.726 -8.211 1.00 71.81 97 CYS A O 1
ATOM 746 N N . LYS A 1 98 ? -6.952 9.468 -7.785 1.00 75.44 98 LYS A N 1
ATOM 747 C CA . LYS A 1 98 ? -7.255 9.116 -6.389 1.00 75.44 98 LYS A CA 1
ATOM 748 C C . LYS A 1 98 ? -7.097 10.279 -5.409 1.00 75.44 98 LYS A C 1
ATOM 750 O O . LYS A 1 98 ? -7.689 10.230 -4.339 1.00 75.44 98 LYS A O 1
ATOM 755 N N . PHE A 1 99 ? -6.409 11.355 -5.778 1.00 69.69 99 PHE A N 1
ATOM 756 C CA . PHE A 1 99 ? -6.132 12.477 -4.866 1.00 69.69 99 PHE A CA 1
ATOM 757 C C . PHE A 1 99 ? -6.922 13.752 -5.187 1.00 69.69 99 PHE A C 1
ATOM 759 O O . PHE A 1 99 ? -6.640 14.813 -4.643 1.00 69.69 99 PHE A O 1
ATOM 766 N N . GLY A 1 100 ? -7.928 13.643 -6.059 1.00 68.06 100 GLY A N 1
ATOM 767 C CA . GLY A 1 100 ? -8.590 14.795 -6.653 1.00 68.06 100 GLY A CA 1
ATOM 768 C C . GLY A 1 100 ? -7.689 15.410 -7.721 1.00 68.06 100 GLY A C 1
ATOM 769 O O . GLY A 1 100 ? -6.557 15.812 -7.471 1.00 68.06 100 GLY A O 1
ATOM 770 N N . PHE A 1 101 ? -8.178 15.461 -8.952 1.00 65.88 101 PHE A N 1
ATOM 771 C CA . PHE A 1 101 ? -7.451 16.063 -10.064 1.00 65.88 101 PHE A CA 1
ATOM 772 C C . PHE A 1 101 ? -8.335 17.180 -10.614 1.00 65.88 101 PHE A C 1
ATOM 774 O O . PHE A 1 101 ? -9.494 16.933 -10.930 1.00 65.88 101 PHE A O 1
ATOM 781 N N . TRP A 1 102 ? -7.817 18.412 -10.684 1.00 61.88 102 TRP A N 1
ATOM 782 C CA . TRP A 1 102 ? -8.511 19.572 -11.277 1.00 61.88 102 TRP A CA 1
ATOM 783 C C . TRP A 1 102 ? -9.845 19.941 -10.607 1.00 61.88 102 TRP A C 1
ATOM 785 O O . TRP A 1 102 ? -10.808 20.303 -11.275 1.00 61.88 102 TRP A O 1
ATOM 795 N N . GLY A 1 103 ? -9.916 19.851 -9.277 1.00 62.53 103 GLY A N 1
ATOM 796 C CA . GLY A 1 103 ? -11.106 20.256 -8.517 1.00 62.53 103 GLY A CA 1
ATOM 797 C C . GLY A 1 103 ? -12.264 19.253 -8.551 1.00 62.53 103 GLY A C 1
ATOM 798 O O . GLY A 1 103 ? -13.286 19.494 -7.915 1.00 62.53 103 GLY A O 1
ATOM 799 N N . PHE A 1 104 ? -12.107 18.111 -9.227 1.00 63.66 104 PHE A N 1
ATOM 800 C CA . PHE A 1 104 ? -13.050 17.005 -9.105 1.00 63.66 104 PHE A CA 1
ATOM 801 C C . PHE A 1 104 ? -12.811 16.271 -7.787 1.00 63.66 104 PHE A C 1
ATOM 803 O O . PHE A 1 104 ? -11.736 15.708 -7.558 1.00 63.66 104 PHE A O 1
ATOM 810 N N . SER A 1 105 ? -13.824 16.280 -6.920 1.00 64.06 105 SER A N 1
ATOM 811 C CA . SER A 1 105 ? -13.842 15.432 -5.735 1.00 64.06 105 SER A CA 1
ATOM 812 C C . SER A 1 105 ? -14.001 13.969 -6.153 1.00 64.06 105 SER A C 1
ATOM 814 O O . SER A 1 105 ? -14.659 13.634 -7.138 1.00 64.06 105 SER A O 1
ATOM 816 N N . ASN A 1 106 ? -13.370 13.077 -5.403 1.00 73.56 106 ASN A N 1
ATOM 817 C CA . ASN A 1 106 ? -13.542 11.634 -5.535 1.00 73.56 106 ASN A CA 1
ATOM 818 C C . ASN A 1 106 ? -13.939 11.055 -4.174 1.00 73.56 106 ASN A C 1
ATOM 820 O O . ASN A 1 106 ? -13.809 11.732 -3.169 1.00 73.56 106 ASN A O 1
ATOM 824 N N . ILE A 1 107 ? -14.391 9.810 -4.094 1.00 85.25 107 ILE A N 1
ATOM 825 C CA . ILE A 1 107 ? -14.791 9.221 -2.803 1.00 85.25 107 ILE A CA 1
ATOM 826 C C . ILE A 1 107 ? -13.616 9.041 -1.817 1.00 85.25 107 ILE A C 1
ATOM 828 O O . ILE A 1 107 ? -13.823 8.917 -0.615 1.00 85.25 107 ILE A O 1
ATOM 832 N N . VAL A 1 108 ? -12.373 9.075 -2.309 1.00 88.50 108 VAL A N 1
ATOM 833 C CA . VAL A 1 108 ? -11.167 8.730 -1.543 1.00 88.50 108 VAL A CA 1
ATOM 834 C C . VAL A 1 108 ? -10.947 9.658 -0.349 1.00 88.50 108 VAL A C 1
ATOM 836 O O . VAL A 1 108 ? -10.606 9.173 0.724 1.00 88.50 108 VAL A O 1
ATOM 839 N N . HIS A 1 109 ? -11.189 10.967 -0.479 1.00 86.94 109 HIS A N 1
ATOM 840 C CA . HIS A 1 109 ? -11.031 11.887 0.659 1.00 86.94 109 HIS A CA 1
ATOM 841 C C . HIS A 1 109 ? -11.974 11.547 1.824 1.00 86.94 109 HIS A C 1
ATOM 843 O O . HIS A 1 109 ? -11.561 11.598 2.981 1.00 86.94 109 HIS A O 1
ATOM 849 N N . ALA A 1 110 ? -13.219 11.165 1.520 1.00 88.62 110 ALA A N 1
ATOM 850 C CA . ALA A 1 110 ? -14.191 10.756 2.526 1.00 88.62 110 ALA A CA 1
ATOM 851 C C . ALA A 1 110 ? -13.765 9.436 3.183 1.00 88.62 110 ALA A C 1
ATOM 853 O O . ALA A 1 110 ? -13.751 9.348 4.407 1.00 88.62 110 ALA A O 1
ATOM 854 N N . MET A 1 111 ? -13.305 8.463 2.384 1.00 91.62 111 MET A N 1
ATOM 855 C CA . MET A 1 111 ? -12.780 7.190 2.897 1.00 91.62 111 MET A CA 1
ATOM 856 C C . MET A 1 111 ? -11.597 7.389 3.850 1.00 91.62 111 MET A C 1
ATOM 858 O O . MET A 1 111 ? -11.540 6.748 4.894 1.00 91.62 111 MET A O 1
ATOM 862 N N . ILE A 1 112 ? -10.667 8.289 3.516 1.00 92.56 112 ILE A N 1
ATOM 863 C CA . ILE A 1 112 ? -9.530 8.616 4.386 1.00 92.56 112 ILE A CA 1
ATOM 864 C C . ILE A 1 112 ? -10.026 9.217 5.705 1.00 92.56 112 ILE A C 1
ATOM 866 O O . ILE A 1 112 ? -9.572 8.806 6.770 1.00 92.56 112 ILE A O 1
ATOM 870 N N . GLY A 1 113 ? -10.962 10.169 5.648 1.00 93.19 113 GLY A N 1
ATOM 871 C CA . GLY A 1 113 ? -11.525 10.793 6.846 1.00 93.19 113 GLY A CA 1
ATOM 872 C C . GLY A 1 113 ? -12.208 9.781 7.770 1.00 93.19 113 GLY A C 1
ATOM 873 O O . GLY A 1 113 ? -11.917 9.743 8.965 1.00 93.19 113 GLY A O 1
ATOM 874 N N . GLU A 1 114 ? -13.064 8.924 7.213 1.00 94.56 114 GLU A N 1
ATOM 875 C CA . GLU A 1 114 ? -13.749 7.864 7.964 1.00 94.56 114 GLU A CA 1
ATOM 876 C C . GLU A 1 114 ? -12.776 6.844 8.558 1.00 94.56 114 GLU A C 1
ATOM 878 O O . GLU A 1 114 ? -12.938 6.437 9.711 1.00 94.56 114 GLU A O 1
ATOM 883 N N . PHE A 1 115 ? -11.744 6.463 7.803 1.00 96.31 115 PHE A N 1
ATOM 884 C CA . PHE A 1 115 ? -10.711 5.554 8.282 1.00 96.31 115 PHE A CA 1
ATOM 885 C C . PHE A 1 115 ? -9.949 6.135 9.475 1.00 96.31 115 PHE A C 1
ATOM 887 O O . PHE A 1 115 ? -9.823 5.463 10.494 1.00 96.31 115 PHE A O 1
ATOM 894 N N . VAL A 1 116 ? -9.4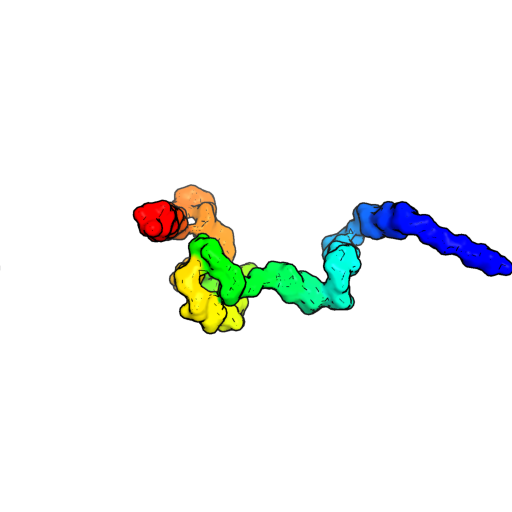90 7.388 9.390 1.00 95.88 116 VAL A N 1
ATOM 895 C CA . VAL A 1 116 ? -8.736 8.037 10.479 1.00 95.88 116 VAL A CA 1
ATOM 896 C C . VAL A 1 116 ? -9.576 8.127 11.751 1.00 95.88 116 VAL A C 1
ATOM 898 O O . VAL A 1 116 ? -9.089 7.805 12.833 1.00 95.88 116 VAL A O 1
ATOM 901 N N . VAL A 1 117 ? -10.843 8.530 11.628 1.00 96.12 117 VAL A N 1
ATOM 902 C CA . VAL A 1 117 ? -11.765 8.608 12.769 1.00 96.12 117 VAL A CA 1
ATOM 903 C C . VAL A 1 117 ? -11.989 7.225 13.383 1.00 96.12 117 VAL A C 1
ATOM 905 O O . VAL A 1 117 ? -11.898 7.074 14.601 1.00 96.12 117 VAL A O 1
ATOM 908 N N . SER A 1 118 ? -12.231 6.209 12.554 1.00 94.50 118 SER A N 1
ATOM 909 C CA . SER A 1 118 ? -12.437 4.828 13.009 1.00 94.50 118 SER A CA 1
ATOM 910 C C . SER A 1 118 ? -11.203 4.264 13.717 1.00 94.50 118 SER A C 1
ATOM 912 O O . SER A 1 118 ? -11.320 3.786 14.844 1.00 94.50 118 SER A O 1
ATOM 914 N N . ALA A 1 119 ? -10.022 4.405 13.110 1.00 94.38 119 ALA A N 1
ATOM 915 C CA . ALA A 1 119 ? -8.754 3.951 13.679 1.00 94.38 119 ALA A CA 1
ATOM 916 C C . ALA A 1 119 ? -8.449 4.642 15.017 1.00 94.38 119 ALA A C 1
ATOM 918 O O . ALA A 1 119 ? -8.023 4.001 15.976 1.00 94.38 119 ALA A O 1
ATOM 919 N N . TRP A 1 120 ? -8.725 5.947 15.119 1.00 94.00 120 TRP A N 1
ATOM 920 C CA . TRP A 1 120 ? -8.551 6.689 16.368 1.00 94.00 120 TRP A CA 1
ATOM 921 C C . TRP A 1 120 ? -9.481 6.190 17.478 1.00 94.00 120 TRP A C 1
ATOM 923 O O . TRP A 1 120 ? -9.068 6.055 18.634 1.00 94.00 120 TRP A O 1
ATOM 933 N N . HIS A 1 121 ? -10.746 5.917 17.14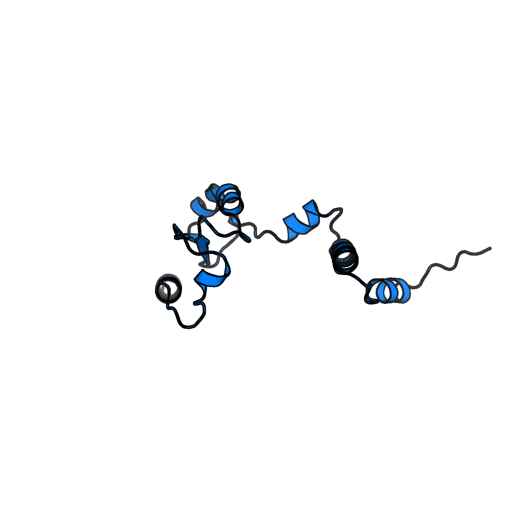6 1.00 93.31 121 HIS A N 1
ATOM 934 C CA . HIS A 1 121 ? -11.714 5.386 18.103 1.00 93.31 121 HIS A CA 1
ATOM 935 C C . HIS A 1 121 ? -11.334 3.999 18.616 1.00 93.31 121 HIS A C 1
ATOM 937 O O . HIS A 1 121 ? -11.508 3.738 19.806 1.00 93.31 121 HIS A O 1
ATOM 943 N N . GLU A 1 122 ? -10.838 3.128 17.743 1.00 89.06 122 GLU A N 1
ATOM 944 C CA . GLU A 1 122 ? -10.372 1.790 18.109 1.00 89.06 122 GLU A CA 1
ATOM 945 C C . GLU A 1 122 ? -9.177 1.870 19.064 1.00 89.06 122 GLU A C 1
ATOM 947 O O . GLU A 1 122 ? -9.257 1.382 20.192 1.00 89.06 122 GLU A O 1
ATOM 952 N N . TRP A 1 123 ? -8.153 2.641 18.696 1.00 88.06 123 TRP A N 1
ATOM 953 C CA . TRP A 1 123 ? -6.968 2.851 19.529 1.00 88.06 123 TRP A CA 1
ATOM 954 C C . TRP A 1 123 ? -7.284 3.472 20.905 1.00 88.06 123 TRP A C 1
ATOM 956 O O . TRP A 1 123 ? -6.725 3.089 21.938 1.00 88.06 123 TRP A O 1
ATOM 966 N N . SER A 1 124 ? -8.232 4.416 20.951 1.00 89.00 124 SER A N 1
ATOM 967 C CA . SER A 1 124 ? -8.657 5.060 22.204 1.00 89.00 124 SER A CA 1
ATOM 968 C C . SER A 1 124 ? -9.356 4.091 23.167 1.00 89.00 124 SER A C 1
ATOM 970 O O . SER A 1 124 ? -9.289 4.277 24.385 1.00 89.00 124 SER A O 1
ATOM 972 N N . ARG A 1 125 ? -10.044 3.065 22.644 1.00 85.62 125 ARG A N 1
ATOM 973 C CA . ARG A 1 125 ? -10.707 2.041 23.467 1.00 85.62 125 ARG A CA 1
ATOM 974 C C . ARG A 1 125 ? -9.692 1.106 24.110 1.00 85.62 125 ARG A C 1
ATOM 976 O O . ARG A 1 125 ? -9.814 0.849 25.301 1.00 85.62 125 ARG A O 1
ATOM 983 N N . GLU A 1 126 ? -8.691 0.669 23.353 1.00 78.25 126 GLU A N 1
ATOM 984 C CA . GLU A 1 126 ? -7.607 -0.186 23.857 1.00 78.25 126 GLU A CA 1
ATOM 985 C C . GLU A 1 126 ? -6.779 0.508 24.943 1.00 78.25 126 GLU A C 1
ATOM 987 O O . GLU A 1 126 ? -6.380 -0.115 25.920 1.00 78.25 126 GLU A O 1
ATOM 992 N N . SER A 1 127 ? -6.579 1.824 24.822 1.00 74.50 127 SER A N 1
ATOM 993 C CA . SER A 1 127 ? -5.826 2.623 25.801 1.00 74.50 127 SER A CA 1
ATOM 994 C C . SER A 1 127 ? -6.577 2.879 27.118 1.00 74.50 127 SER A C 1
ATOM 996 O O . SER A 1 127 ? -6.004 3.432 28.056 1.00 74.50 127 SER A O 1
ATOM 998 N N . SER A 1 128 ? -7.869 2.544 27.179 1.00 65.75 128 SER A N 1
ATOM 999 C CA . SER A 1 128 ? -8.734 2.760 28.351 1.00 65.75 128 SER A CA 1
ATOM 1000 C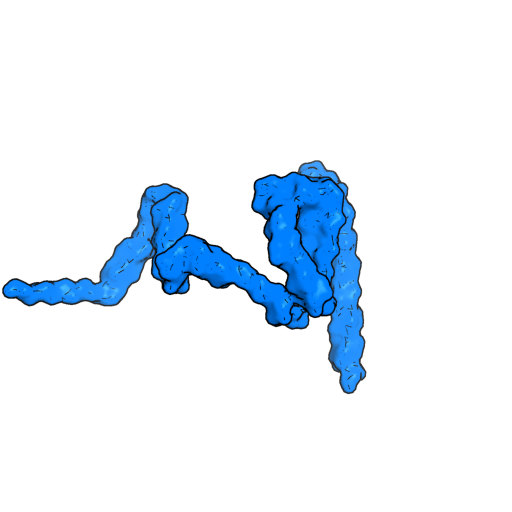 C . SER A 1 128 ? -8.956 1.491 29.188 1.00 65.75 128 SER A C 1
ATOM 1002 O O . SER A 1 128 ? -9.664 1.547 30.196 1.00 65.75 128 SER A O 1
ATOM 1004 N N . THR A 1 129 ? -8.383 0.364 28.764 1.00 51.41 129 THR A N 1
ATOM 1005 C CA . THR A 1 129 ? -8.402 -0.946 29.438 1.00 51.41 129 THR A CA 1
ATOM 1006 C C . THR A 1 129 ? -7.039 -1.285 30.010 1.00 51.41 129 THR A C 1
ATOM 1008 O O . THR A 1 129 ? -7.011 -1.819 31.140 1.00 51.41 129 THR A O 1
#

Organism: NCBI:txid327968

pLDDT: mean 81.86, std 13.06, range [40.59, 96.31]

Secondary structure (DSSP, 8-state):
----PPPHHHHHHHHHS--SSHHHHHHHHHHHTT-SSHHHHHHTTS--GGG--S-EEEEEETT-SSS-HHHHHHTHHHHHH-TTEEEEEESS--GGGGG-BTTB--THHHHHHHHHHHHHHHHHHHTT-

Foldseek 3Di:
DDDDDDDPVVVVVVLPPDDPDPVVVVVSVCVVVVAPDPVSSVVVVDDPLLPDPAQEEAEDECPAPPCHCVVCVVCVVSQVVDPSYDYHYHPDAYDPRLPPDPNDDDCNVVVVVVSVVVSVVVVVVVVVD

InterPro domains:
  IPR029058 Alpha/Beta hydrolase fold [SSF53474] (15-112)

Radius of gyration: 21.65 Å; chains: 1; bounding box: 71×33×46 Å